Protein AF-A0A969GDN3-F1 (afdb_monomer_lite)

pLDDT: mean 71.4, std 13.69, range [44.88, 92.0]

Secondary structure (DSSP, 8-state):
-PPPP-TTSHHHHHHHHHHHTT---HHHHHHHHHHHHHHHHHHHHHHHHHHHHHHHHHHHHHHHHHHHHHHHHHHHHHHHHHHHT-S-HHHHHHHHT--HHHHHHHHHHHHHHHHHHHHHT--GGGGS--

Radius of gyration: 39.04 Å; chains: 1; bounding box: 68×28×112 Å

Structure (mmCIF, N/CA/C/O backbone):
data_AF-A0A969GDN3-F1
#
_entry.id   AF-A0A969GDN3-F1
#
loop_
_atom_site.group_PDB
_atom_site.id
_atom_site.type_symbol
_atom_site.label_atom_id
_atom_site.label_alt_id
_atom_site.label_comp_id
_atom_site.label_asym_id
_atom_site.label_entity_id
_atom_site.label_seq_id
_atom_site.pdbx_PDB_ins_code
_atom_site.Cartn_x
_atom_site.Cartn_y
_atom_site.Cartn_z
_atom_site.occupancy
_atom_site.B_iso_or_equiv
_atom_site.auth_seq_id
_atom_site.auth_comp_id
_atom_site.auth_asym_id
_atom_site.auth_atom_id
_atom_site.pdbx_PDB_model_num
ATOM 1 N N . MET A 1 1 ? 43.550 2.933 -80.744 1.00 44.88 1 MET A N 1
ATOM 2 C CA . MET A 1 1 ? 43.710 3.902 -79.636 1.00 44.88 1 MET A CA 1
ATOM 3 C C . MET A 1 1 ? 42.404 3.961 -78.869 1.00 44.88 1 MET A C 1
ATOM 5 O O . MET A 1 1 ? 41.386 4.259 -79.476 1.00 44.88 1 MET A O 1
ATOM 9 N N . ILE A 1 2 ? 42.411 3.624 -77.580 1.00 48.69 2 ILE A N 1
ATOM 10 C CA . ILE A 1 2 ? 41.219 3.726 -76.729 1.00 48.69 2 ILE A CA 1
ATOM 11 C C . ILE A 1 2 ? 41.070 5.201 -76.334 1.00 48.69 2 ILE A C 1
ATOM 13 O O . ILE A 1 2 ? 41.971 5.775 -75.724 1.00 48.69 2 ILE A O 1
ATOM 17 N N . SER A 1 3 ? 39.971 5.840 -76.737 1.00 56.50 3 SER A N 1
ATOM 18 C CA . SER A 1 3 ? 39.665 7.228 -76.379 1.00 56.50 3 SER A CA 1
ATOM 19 C C . SER A 1 3 ? 39.423 7.343 -74.873 1.00 56.50 3 SER A C 1
ATOM 21 O O . SER A 1 3 ? 38.592 6.617 -74.326 1.00 56.50 3 SER A O 1
ATOM 23 N N . LYS A 1 4 ? 40.123 8.262 -74.200 1.00 70.50 4 LYS A N 1
ATOM 24 C CA . LYS A 1 4 ? 39.920 8.549 -72.773 1.00 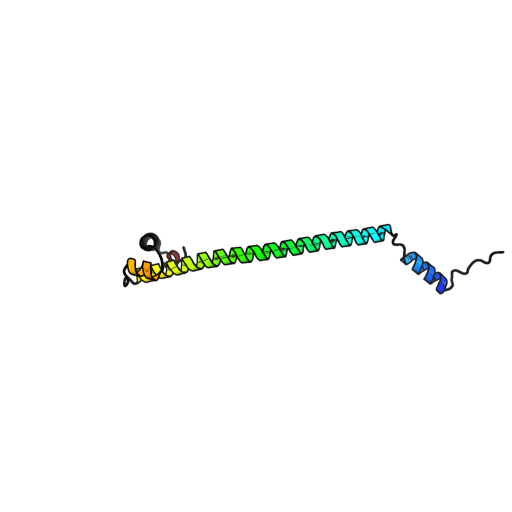70.50 4 LYS A CA 1
ATOM 25 C C . LYS A 1 4 ? 38.472 9.000 -72.541 1.00 70.50 4 LYS A C 1
ATOM 27 O O . LYS A 1 4 ? 38.003 9.938 -73.183 1.00 70.50 4 LYS A O 1
ATOM 32 N N . ILE A 1 5 ? 37.769 8.320 -71.637 1.00 68.81 5 ILE A N 1
ATOM 33 C CA . ILE A 1 5 ? 36.398 8.664 -71.243 1.00 68.81 5 ILE A CA 1
ATOM 34 C C . ILE A 1 5 ? 36.414 10.055 -70.595 1.00 68.81 5 ILE A C 1
ATOM 36 O O . ILE A 1 5 ? 37.203 10.317 -69.690 1.00 68.81 5 ILE A O 1
ATOM 40 N N . ASN A 1 6 ? 35.549 10.957 -71.065 1.00 70.12 6 ASN A N 1
ATOM 41 C CA . ASN A 1 6 ? 35.439 12.311 -70.525 1.00 70.12 6 ASN A CA 1
ATOM 42 C C . ASN A 1 6 ? 34.646 12.295 -69.209 1.00 70.12 6 ASN A C 1
ATOM 44 O O . ASN A 1 6 ? 33.416 12.282 -69.213 1.00 70.12 6 ASN A O 1
ATOM 48 N N . THR A 1 7 ? 35.367 12.324 -68.092 1.00 62.72 7 THR A N 1
ATOM 49 C CA . THR A 1 7 ? 34.835 12.293 -66.722 1.00 62.72 7 THR A CA 1
ATOM 50 C C . THR A 1 7 ? 34.167 13.594 -66.272 1.00 62.72 7 THR A C 1
ATOM 52 O O . THR A 1 7 ? 33.509 13.604 -65.237 1.00 62.72 7 THR A O 1
ATOM 55 N N . GLN A 1 8 ? 34.276 14.681 -67.043 1.00 66.50 8 GLN A N 1
ATOM 56 C CA . GLN A 1 8 ? 33.706 15.986 -66.687 1.00 66.50 8 GLN A CA 1
ATOM 57 C C . GLN A 1 8 ? 32.222 16.125 -67.050 1.00 66.50 8 GLN A C 1
ATOM 59 O O . GLN A 1 8 ? 31.577 17.110 -66.692 1.00 66.50 8 GLN A O 1
ATOM 64 N N . LYS A 1 9 ? 31.637 15.154 -67.766 1.00 78.38 9 LYS A N 1
ATOM 65 C CA . LYS A 1 9 ? 30.195 15.172 -68.034 1.00 78.38 9 LYS A CA 1
ATOM 66 C C . LYS A 1 9 ? 29.442 15.052 -66.712 1.00 78.38 9 LYS A C 1
ATOM 68 O O . LYS A 1 9 ? 29.653 14.103 -65.964 1.00 78.38 9 LYS A O 1
ATOM 73 N N . LYS A 1 10 ? 28.496 15.964 -66.480 1.00 76.12 10 LYS A N 1
ATOM 74 C CA . LYS A 1 10 ? 27.669 16.040 -65.262 1.00 76.12 10 LYS A CA 1
ATOM 75 C C . LYS A 1 10 ? 27.066 14.692 -64.846 1.00 76.12 10 LYS A C 1
ATOM 77 O O . LYS A 1 10 ? 27.016 14.386 -63.664 1.00 76.12 10 LYS A O 1
ATOM 82 N N . ALA A 1 11 ? 26.655 13.872 -65.814 1.00 71.88 11 ALA A N 1
ATOM 83 C CA . ALA A 1 11 ? 26.129 12.532 -65.558 1.00 71.88 11 ALA A CA 1
ATOM 84 C C . ALA A 1 11 ? 27.185 11.557 -64.998 1.00 71.88 11 ALA A C 1
ATOM 86 O O . ALA A 1 11 ? 26.873 10.769 -64.116 1.00 71.88 11 ALA A O 1
ATOM 87 N N . ILE A 1 12 ? 28.432 11.634 -65.473 1.00 73.00 12 ILE A N 1
ATOM 88 C CA . ILE A 1 12 ? 29.539 10.765 -65.046 1.00 73.00 12 ILE A CA 1
ATOM 89 C C . ILE A 1 12 ? 30.073 11.215 -63.681 1.00 73.00 12 ILE A C 1
ATOM 91 O O . ILE A 1 12 ? 30.326 10.377 -62.823 1.00 73.00 12 ILE A O 1
ATOM 95 N N . ALA A 1 13 ? 30.163 12.527 -63.446 1.00 71.19 13 ALA A N 1
ATOM 96 C CA . ALA A 1 13 ? 30.504 13.079 -62.136 1.00 71.19 13 ALA A CA 1
ATOM 97 C C . ALA A 1 13 ? 29.461 12.698 -61.074 1.00 71.19 13 ALA A C 1
ATOM 99 O O . ALA A 1 13 ? 29.822 12.203 -60.014 1.00 71.19 13 ALA A O 1
ATOM 100 N N . LYS A 1 14 ? 28.168 12.828 -61.400 1.00 74.25 14 LYS A N 1
ATOM 101 C CA . LYS A 1 14 ? 27.076 12.450 -60.497 1.00 74.25 14 LYS A CA 1
ATOM 102 C C . LYS A 1 14 ? 27.031 10.942 -60.232 1.00 74.25 14 LYS A C 1
ATOM 104 O O . LYS A 1 14 ? 26.730 10.537 -59.121 1.00 74.25 14 LYS A O 1
ATOM 109 N N . ALA A 1 15 ? 27.347 10.108 -61.227 1.00 67.38 15 ALA A N 1
ATOM 110 C CA . ALA A 1 15 ? 27.455 8.660 -61.043 1.00 67.38 15 ALA A CA 1
ATOM 111 C C . ALA A 1 15 ? 28.644 8.270 -60.149 1.00 67.38 15 ALA A C 1
ATOM 113 O O . ALA A 1 15 ? 28.519 7.352 -59.347 1.00 67.38 15 ALA A O 1
ATOM 114 N N . LYS A 1 16 ? 29.773 8.983 -60.260 1.00 67.44 16 LYS A N 1
ATOM 115 C CA . LYS A 1 16 ? 30.933 8.807 -59.380 1.00 67.44 16 LYS A CA 1
ATOM 116 C C . LYS A 1 16 ? 30.616 9.234 -57.942 1.00 67.44 16 LYS A C 1
ATOM 118 O O . LYS A 1 16 ? 30.888 8.481 -57.022 1.00 67.44 16 LYS A O 1
ATOM 123 N N . GLU A 1 17 ? 29.966 10.380 -57.770 1.00 63.94 17 GLU A N 1
ATOM 124 C CA . GLU A 1 17 ? 29.520 10.891 -56.467 1.00 63.94 17 GLU A CA 1
ATOM 125 C C . GLU A 1 17 ? 28.494 9.953 -55.804 1.00 63.94 17 GLU A C 1
ATOM 127 O O . GLU A 1 17 ? 28.604 9.657 -54.622 1.00 63.94 17 GLU A O 1
ATOM 132 N N . LEU A 1 18 ? 27.535 9.409 -56.568 1.00 60.53 18 LEU A N 1
ATOM 133 C CA . LEU A 1 18 ? 26.591 8.397 -56.069 1.00 60.53 18 LEU A CA 1
ATOM 134 C C . LEU A 1 18 ? 27.262 7.065 -55.704 1.00 60.53 18 LEU A C 1
ATOM 136 O O . LEU A 1 18 ? 26.736 6.345 -54.858 1.00 60.53 18 LEU A O 1
ATOM 140 N N . ALA A 1 19 ? 28.370 6.716 -56.361 1.00 61.81 19 ALA A N 1
ATOM 141 C CA . ALA A 1 19 ? 29.149 5.531 -56.021 1.00 61.81 19 ALA A CA 1
ATOM 142 C C . ALA A 1 19 ? 29.937 5.744 -54.718 1.00 61.81 19 ALA A C 1
ATOM 144 O O . ALA A 1 19 ? 29.902 4.870 -53.864 1.00 61.81 19 ALA A O 1
ATOM 145 N N . GLU A 1 20 ? 30.545 6.922 -54.535 1.00 62.38 20 GLU A N 1
ATOM 146 C CA . GLU A 1 20 ? 31.247 7.324 -53.300 1.00 62.38 20 GLU A CA 1
ATOM 147 C C . GLU A 1 20 ? 30.279 7.501 -52.105 1.00 62.38 20 GLU A C 1
ATOM 149 O O . GLU A 1 20 ? 30.638 7.253 -50.958 1.00 62.38 20 GLU A O 1
ATOM 154 N N . LEU A 1 21 ? 29.013 7.873 -52.344 1.00 55.88 21 LEU A N 1
ATOM 155 C CA . LEU A 1 21 ? 27.993 7.979 -51.285 1.00 55.88 21 LEU A CA 1
ATOM 156 C C . LEU A 1 21 ? 27.486 6.620 -50.761 1.00 55.88 21 LEU A C 1
ATOM 158 O O . LEU A 1 21 ? 26.798 6.581 -49.741 1.00 55.88 21 LEU A O 1
ATOM 162 N N . ASN A 1 22 ? 27.783 5.523 -51.465 1.00 57.44 22 ASN A N 1
ATOM 163 C CA . ASN A 1 22 ? 27.361 4.158 -51.133 1.00 57.44 22 ASN A CA 1
ATOM 164 C C . ASN A 1 22 ? 28.471 3.339 -50.449 1.00 57.44 22 ASN A C 1
ATOM 166 O O . ASN A 1 22 ? 28.374 2.116 -50.374 1.00 57.44 22 ASN A O 1
ATOM 170 N N . ASP A 1 23 ? 29.502 3.992 -49.909 1.00 61.50 23 ASP A N 1
ATOM 171 C CA . ASP A 1 23 ? 30.607 3.343 -49.193 1.00 61.50 23 ASP A CA 1
ATOM 172 C C . ASP A 1 23 ? 30.253 2.983 -47.734 1.00 61.50 23 ASP A C 1
ATOM 174 O O . ASP A 1 23 ? 31.052 3.154 -46.816 1.00 61.50 23 ASP A O 1
ATOM 178 N N . LEU A 1 24 ? 29.048 2.458 -47.494 1.00 60.50 24 LEU A N 1
ATOM 179 C CA . LEU A 1 24 ? 28.821 1.608 -46.326 1.00 60.50 24 LEU A CA 1
ATOM 180 C C . LEU A 1 24 ? 29.047 0.177 -46.783 1.00 60.50 24 LEU A C 1
ATOM 182 O O . LEU A 1 24 ? 28.241 -0.385 -47.532 1.00 60.50 24 LEU A O 1
ATOM 186 N N . THR A 1 25 ? 30.151 -0.421 -46.342 1.00 64.75 25 THR A N 1
ATOM 187 C CA . THR A 1 25 ? 30.389 -1.837 -46.613 1.00 64.75 25 THR A CA 1
ATOM 188 C C . THR A 1 25 ? 29.234 -2.668 -46.036 1.00 64.75 25 THR A C 1
ATOM 190 O O . THR A 1 25 ? 28.624 -2.278 -45.032 1.00 64.75 25 THR A O 1
ATOM 193 N N . PRO A 1 26 ? 28.900 -3.828 -46.632 1.00 65.69 26 PRO A N 1
ATOM 194 C CA . PRO A 1 26 ? 27.854 -4.705 -46.104 1.00 65.69 26 PRO A CA 1
ATOM 195 C C . PRO A 1 26 ? 28.031 -5.029 -44.612 1.00 65.69 26 PRO A C 1
ATOM 197 O O . PRO A 1 26 ? 27.043 -5.158 -43.891 1.00 65.69 26 PRO A O 1
ATOM 200 N N . GLU A 1 27 ? 29.280 -5.083 -44.142 1.00 71.94 27 GLU A N 1
ATOM 201 C CA . GLU A 1 27 ? 29.638 -5.238 -42.729 1.00 71.94 27 GLU A CA 1
ATOM 202 C C . GLU A 1 27 ? 29.272 -4.027 -41.870 1.00 71.94 27 GLU A C 1
ATOM 204 O O . GLU A 1 27 ? 28.640 -4.208 -40.834 1.00 71.94 27 GLU A O 1
ATOM 209 N N . GLN A 1 28 ? 29.568 -2.797 -42.298 1.00 73.25 28 GLN A N 1
ATOM 210 C CA . GLN A 1 28 ? 29.189 -1.592 -41.545 1.00 73.25 28 GLN A CA 1
ATOM 211 C C . GLN A 1 28 ? 27.669 -1.427 -41.452 1.00 73.25 28 GLN A C 1
ATOM 213 O O . GLN A 1 28 ? 27.137 -1.001 -40.425 1.00 73.25 28 GLN A O 1
ATOM 218 N N . LEU A 1 29 ? 26.944 -1.807 -42.508 1.00 75.06 29 LEU A N 1
ATOM 219 C CA . LEU A 1 29 ? 25.484 -1.797 -42.498 1.00 75.06 29 LEU A CA 1
ATOM 220 C C . LEU A 1 29 ? 24.907 -2.883 -41.576 1.00 75.06 29 LEU A C 1
ATOM 222 O O . LEU A 1 29 ? 23.902 -2.646 -40.900 1.00 75.06 29 LEU A O 1
ATOM 226 N N . ALA A 1 30 ? 25.519 -4.068 -41.549 1.00 74.25 30 ALA A N 1
ATOM 227 C CA . ALA A 1 30 ? 25.131 -5.143 -40.642 1.00 74.25 30 ALA A CA 1
ATOM 228 C C . ALA A 1 30 ? 25.408 -4.765 -39.181 1.00 74.25 30 ALA A C 1
ATOM 230 O O . ALA A 1 30 ? 24.533 -4.944 -38.337 1.00 74.25 30 ALA A O 1
ATOM 231 N N . GLU A 1 31 ? 26.560 -4.154 -38.901 1.00 78.81 31 GLU A N 1
ATOM 232 C CA . GLU A 1 31 ? 26.933 -3.692 -37.565 1.00 78.81 31 GLU A CA 1
ATOM 233 C C . GLU A 1 31 ? 25.995 -2.583 -37.069 1.00 78.81 31 GLU A C 1
ATOM 235 O O . GLU A 1 31 ? 25.512 -2.645 -35.938 1.00 78.81 31 GLU A O 1
A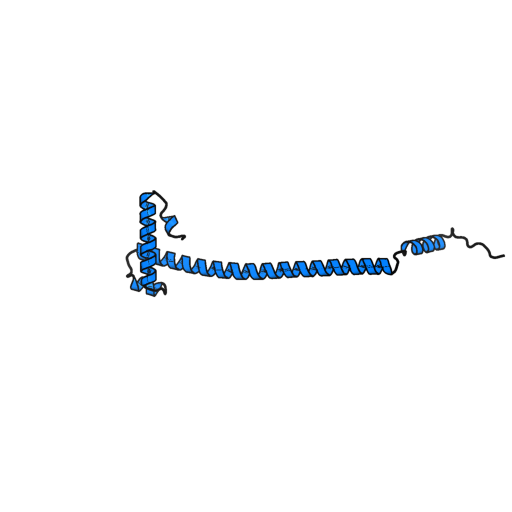TOM 240 N N . ALA A 1 32 ? 25.647 -1.613 -37.921 1.00 80.38 32 ALA A N 1
ATOM 241 C CA . ALA A 1 32 ? 24.674 -0.576 -37.582 1.00 80.38 32 ALA A CA 1
ATOM 242 C C . ALA A 1 32 ? 23.292 -1.172 -37.266 1.00 80.38 32 ALA A C 1
ATOM 244 O O . ALA A 1 32 ? 22.676 -0.821 -36.259 1.00 80.38 32 ALA A O 1
ATOM 245 N N . LYS A 1 33 ? 22.813 -2.124 -38.078 1.00 79.31 33 LYS A N 1
ATOM 246 C CA . LYS A 1 33 ? 21.545 -2.827 -37.818 1.00 79.31 33 LYS A CA 1
ATOM 247 C C . LYS A 1 33 ? 21.597 -3.650 -36.536 1.00 79.31 33 LYS A C 1
ATOM 249 O O . LYS A 1 33 ? 20.627 -3.663 -35.785 1.00 79.31 33 LYS A O 1
ATOM 254 N N . GLU A 1 34 ? 22.713 -4.314 -36.259 1.00 78.31 34 GLU A N 1
ATOM 255 C CA . GLU A 1 34 ? 22.883 -5.090 -35.035 1.00 78.31 34 GLU A CA 1
ATOM 256 C C . GLU A 1 34 ? 22.917 -4.184 -33.796 1.00 78.31 34 GLU A C 1
ATOM 258 O O . GLU A 1 34 ? 22.274 -4.482 -32.786 1.00 78.31 34 GLU A O 1
ATOM 263 N N . GLN A 1 35 ? 23.596 -3.039 -33.875 1.00 79.75 35 GLN A N 1
ATOM 264 C CA . GLN A 1 35 ? 23.577 -2.027 -32.822 1.00 79.75 35 GLN A CA 1
ATOM 265 C C . GLN A 1 35 ? 22.167 -1.477 -32.587 1.00 79.75 35 GLN A C 1
ATOM 267 O O . GLN A 1 35 ? 21.754 -1.352 -31.433 1.00 79.75 35 GLN A O 1
ATOM 272 N N . GLU A 1 36 ? 21.403 -1.204 -33.644 1.00 82.56 36 GLU A N 1
ATOM 273 C CA . GLU A 1 36 ? 20.009 -0.767 -33.525 1.00 82.56 36 GLU A CA 1
ATOM 274 C C . GLU A 1 36 ? 19.123 -1.844 -32.886 1.00 82.56 36 GLU A C 1
ATOM 276 O O . GLU A 1 36 ? 18.374 -1.550 -31.955 1.00 82.56 36 GLU A O 1
ATOM 281 N N . MET A 1 37 ? 19.277 -3.114 -33.271 1.00 80.88 37 MET A N 1
ATOM 282 C CA . MET A 1 37 ? 18.558 -4.231 -32.643 1.00 80.88 37 MET A CA 1
ATOM 283 C C . MET A 1 37 ? 18.907 -4.374 -31.155 1.00 80.88 37 MET A C 1
ATOM 285 O O . MET A 1 37 ? 18.024 -4.599 -30.327 1.00 80.88 37 MET A O 1
ATOM 289 N N . ARG A 1 38 ? 20.178 -4.183 -30.777 1.00 80.31 38 ARG A N 1
ATOM 290 C CA . ARG A 1 38 ? 20.614 -4.190 -29.369 1.00 80.31 38 ARG A CA 1
ATOM 291 C C . ARG A 1 38 ? 20.021 -3.022 -28.579 1.00 80.31 38 ARG A C 1
ATOM 293 O O . ARG A 1 38 ? 19.626 -3.215 -27.427 1.00 80.31 38 ARG A O 1
ATOM 300 N N . LYS A 1 39 ? 19.938 -1.825 -29.169 1.00 83.88 39 LYS A N 1
ATOM 301 C CA . LYS A 1 39 ? 19.280 -0.660 -28.551 1.00 83.88 39 LYS A CA 1
ATOM 302 C C . LYS A 1 39 ? 17.778 -0.898 -28.388 1.00 83.88 39 LYS A C 1
ATOM 304 O O . LYS A 1 39 ? 17.252 -0.665 -27.302 1.00 83.88 39 LYS A O 1
ATOM 309 N N . ALA A 1 40 ? 17.117 -1.434 -29.412 1.00 80.75 40 ALA A N 1
ATOM 310 C CA . ALA A 1 40 ? 15.699 -1.781 -29.369 1.00 80.75 40 ALA A CA 1
ATOM 311 C C . ALA A 1 40 ? 15.405 -2.836 -28.291 1.00 80.75 40 ALA A C 1
ATOM 313 O O . ALA A 1 40 ? 14.498 -2.656 -27.481 1.00 80.75 40 ALA A O 1
ATOM 314 N N . ALA A 1 41 ? 16.220 -3.890 -28.199 1.00 79.06 41 ALA A N 1
ATOM 315 C CA . ALA A 1 41 ? 16.080 -4.919 -27.169 1.00 79.06 41 ALA A CA 1
ATOM 316 C C . ALA A 1 41 ? 16.242 -4.355 -25.745 1.00 79.06 41 ALA A C 1
ATOM 318 O O . ALA A 1 41 ? 15.494 -4.728 -24.839 1.00 79.06 41 ALA A O 1
ATOM 319 N N . ARG A 1 42 ? 17.183 -3.419 -25.537 1.00 74.62 42 ARG A N 1
ATOM 320 C CA . ARG A 1 42 ? 17.338 -2.715 -24.250 1.00 74.62 42 ARG A CA 1
ATOM 321 C C . ARG A 1 42 ? 16.124 -1.846 -23.927 1.00 74.62 42 ARG A C 1
ATOM 323 O O . ARG A 1 42 ? 15.642 -1.902 -22.801 1.00 74.62 42 ARG A O 1
ATOM 330 N N . ALA A 1 43 ? 15.606 -1.109 -24.909 1.00 74.19 43 ALA A N 1
ATOM 331 C CA . ALA A 1 43 ? 14.428 -0.263 -24.735 1.00 74.19 43 ALA A CA 1
ATOM 332 C C . ALA A 1 43 ? 13.179 -1.080 -24.364 1.00 74.19 43 ALA A C 1
ATOM 334 O O . ALA A 1 43 ? 12.453 -0.700 -23.448 1.00 74.19 43 ALA A O 1
ATOM 335 N N . ILE A 1 44 ? 12.964 -2.231 -25.013 1.00 73.31 44 ILE A N 1
ATOM 336 C CA . ILE A 1 44 ? 11.858 -3.146 -24.690 1.00 73.31 44 ILE A CA 1
ATOM 337 C C . ILE A 1 44 ? 12.000 -3.679 -23.260 1.00 73.31 44 ILE A C 1
ATOM 339 O O . ILE A 1 44 ? 11.041 -3.649 -22.490 1.00 73.31 44 ILE A O 1
ATOM 343 N N . ARG A 1 45 ? 13.203 -4.122 -22.868 1.00 68.25 45 ARG A N 1
ATOM 344 C CA . ARG A 1 45 ? 13.453 -4.624 -21.508 1.00 68.25 45 ARG A CA 1
ATOM 345 C C . ARG A 1 45 ? 13.186 -3.554 -20.450 1.00 68.25 45 ARG A C 1
ATOM 347 O O . ARG A 1 45 ? 12.555 -3.840 -19.440 1.00 68.25 45 ARG A O 1
ATOM 354 N N . GLU A 1 46 ? 13.629 -2.324 -20.692 1.00 64.62 46 GLU A N 1
ATOM 355 C CA . GLU A 1 46 ? 13.417 -1.207 -19.772 1.00 64.62 46 GLU A CA 1
ATOM 356 C C . GLU A 1 46 ? 11.940 -0.796 -19.675 1.00 64.62 46 GLU A C 1
ATOM 358 O O . GLU A 1 46 ? 11.460 -0.478 -18.586 1.00 64.62 46 GLU A O 1
ATOM 363 N N . GLN A 1 47 ? 11.198 -0.835 -20.786 1.00 63.59 47 GLN A N 1
ATOM 364 C CA . GLN A 1 47 ? 9.752 -0.603 -20.773 1.00 63.59 47 GLN A CA 1
ATOM 365 C C . GLN A 1 47 ? 9.014 -1.672 -19.966 1.00 63.59 47 GLN A C 1
ATOM 367 O O . GLN A 1 47 ? 8.188 -1.317 -19.124 1.00 63.59 47 GLN A O 1
ATOM 372 N N . ASN A 1 48 ? 9.348 -2.949 -20.165 1.00 58.19 48 ASN A N 1
ATOM 373 C CA . ASN A 1 48 ? 8.723 -4.051 -19.437 1.00 58.19 48 ASN A CA 1
ATOM 374 C C . ASN A 1 48 ? 9.001 -3.955 -17.931 1.00 58.19 48 ASN A C 1
ATOM 376 O O . ASN A 1 48 ? 8.059 -3.961 -17.145 1.00 58.19 48 ASN A O 1
ATOM 380 N N . SER A 1 49 ? 10.254 -3.727 -17.520 1.00 58.53 49 SER A N 1
ATOM 381 C CA . SER A 1 49 ? 10.592 -3.577 -16.096 1.00 58.53 49 SER A CA 1
ATOM 382 C C . SER A 1 49 ? 9.908 -2.373 -15.432 1.00 58.53 49 SER A C 1
ATOM 384 O O . SER A 1 49 ? 9.514 -2.444 -14.270 1.00 58.53 49 SER A O 1
ATOM 386 N N . LYS A 1 50 ? 9.713 -1.259 -16.153 1.00 60.19 50 LYS A N 1
ATOM 387 C CA . LYS A 1 50 ? 8.962 -0.096 -15.638 1.00 60.19 50 LYS A CA 1
ATOM 388 C C . LYS A 1 50 ? 7.455 -0.348 -15.555 1.00 60.19 50 LYS A C 1
ATOM 390 O O . LYS A 1 50 ? 6.788 0.272 -14.725 1.00 60.19 50 LYS A O 1
ATOM 395 N N . ALA A 1 51 ? 6.912 -1.183 -16.437 1.00 57.94 51 ALA A N 1
ATOM 396 C CA . ALA A 1 51 ? 5.502 -1.549 -16.433 1.00 57.94 51 ALA A CA 1
ATOM 397 C C . ALA A 1 51 ? 5.183 -2.505 -15.275 1.00 57.94 51 ALA A C 1
ATOM 399 O O . ALA A 1 51 ? 4.233 -2.248 -14.536 1.00 57.94 51 ALA A O 1
ATOM 400 N N . GLU A 1 52 ? 6.015 -3.530 -15.069 1.00 53.28 52 GLU A N 1
ATOM 401 C CA . GLU A 1 52 ? 5.884 -4.498 -13.971 1.00 53.28 52 GLU A CA 1
ATOM 402 C C . GLU A 1 52 ? 6.006 -3.812 -12.603 1.00 53.28 52 GLU A C 1
ATOM 404 O O . GLU A 1 52 ? 5.071 -3.877 -11.805 1.00 53.28 52 GLU A O 1
ATOM 409 N N . GLY A 1 53 ? 7.056 -3.012 -12.374 1.00 55.25 53 GLY A N 1
ATOM 410 C CA . GLY A 1 53 ? 7.238 -2.315 -11.092 1.00 55.25 53 GLY A CA 1
ATOM 411 C C . GLY A 1 53 ? 6.133 -1.299 -10.753 1.00 55.25 53 GLY A C 1
ATOM 412 O O . GLY A 1 53 ? 5.847 -1.053 -9.582 1.00 55.25 53 GLY A O 1
ATOM 413 N N . ARG A 1 54 ? 5.458 -0.715 -11.757 1.00 56.22 54 ARG A N 1
ATOM 414 C CA . ARG A 1 54 ? 4.275 0.141 -11.528 1.00 56.22 54 ARG A CA 1
ATOM 415 C C . ARG A 1 54 ? 3.008 -0.651 -11.236 1.00 56.22 54 ARG A C 1
ATOM 417 O O . ARG A 1 54 ? 2.128 -0.118 -10.562 1.00 56.22 54 ARG A O 1
ATOM 424 N N . ALA A 1 55 ? 2.869 -1.845 -11.802 1.00 52.94 55 ALA A N 1
ATOM 425 C CA . ALA A 1 55 ? 1.715 -2.694 -11.557 1.00 52.94 55 ALA A CA 1
ATOM 426 C C . ALA A 1 55 ? 1.773 -3.269 -10.136 1.00 52.94 55 ALA A C 1
ATOM 428 O O . ALA A 1 55 ? 0.800 -3.130 -9.400 1.00 52.94 55 ALA A O 1
ATOM 429 N N . GLU A 1 56 ? 2.928 -3.799 -9.727 1.00 50.84 56 GLU A N 1
ATOM 430 C CA . GLU A 1 56 ? 3.138 -4.371 -8.391 1.00 50.84 56 GLU A CA 1
ATOM 431 C C . GLU A 1 56 ? 2.986 -3.311 -7.293 1.00 50.84 56 GLU A C 1
ATOM 433 O O . GLU A 1 56 ? 2.105 -3.434 -6.441 1.00 50.84 56 GLU A O 1
ATOM 438 N N . GLY A 1 57 ? 3.701 -2.182 -7.390 1.00 54.06 57 GLY A N 1
ATOM 439 C CA . GLY A 1 57 ? 3.625 -1.127 -6.370 1.00 54.06 57 GLY A CA 1
ATOM 440 C C . GLY A 1 57 ? 2.243 -0.469 -6.227 1.00 54.06 57 GLY A C 1
ATOM 441 O O . GLY A 1 57 ? 1.927 0.108 -5.189 1.00 54.06 57 GLY A O 1
ATOM 442 N N . LYS A 1 58 ? 1.382 -0.553 -7.251 1.00 53.31 58 LYS A N 1
ATOM 443 C CA . LYS A 1 58 ? 0.013 -0.009 -7.208 1.00 53.31 58 LYS A CA 1
ATOM 444 C C . LYS A 1 58 ? -1.005 -1.003 -6.652 1.00 53.31 58 LYS A C 1
ATOM 446 O O . LYS A 1 58 ? -2.077 -0.572 -6.232 1.00 53.31 58 LYS A O 1
ATOM 451 N N . VAL A 1 59 ? -0.709 -2.300 -6.689 1.00 54.03 59 VAL A N 1
ATOM 452 C CA . VAL A 1 59 ? -1.545 -3.343 -6.081 1.00 54.03 59 VAL A CA 1
ATOM 453 C C . VAL A 1 59 ? -1.216 -3.460 -4.595 1.00 54.03 59 VAL A C 1
ATOM 455 O O . VAL A 1 59 ? -2.134 -3.391 -3.783 1.00 54.03 59 VAL A O 1
ATOM 458 N N . GLU A 1 60 ? 0.069 -3.519 -4.245 1.00 50.56 60 GLU A N 1
ATOM 459 C CA . GLU A 1 60 ? 0.537 -3.645 -2.858 1.00 50.56 60 GLU A CA 1
ATOM 460 C C . GLU A 1 60 ? 0.163 -2.406 -2.027 1.00 50.56 60 GLU A C 1
ATOM 462 O O . GLU A 1 60 ? -0.592 -2.513 -1.064 1.00 50.56 60 GLU A O 1
ATOM 467 N N . GLY A 1 61 ? 0.498 -1.199 -2.502 1.00 55.25 61 GLY A N 1
ATOM 468 C CA . GLY A 1 61 ? 0.154 0.040 -1.792 1.00 55.25 61 GLY A CA 1
ATOM 469 C C . GLY A 1 61 ? -1.351 0.342 -1.702 1.00 55.25 61 GLY A C 1
ATOM 470 O O . GLY A 1 61 ? -1.778 1.114 -0.846 1.00 55.25 61 GLY A O 1
ATOM 471 N N . LYS A 1 62 ? -2.188 -0.253 -2.567 1.00 54.50 62 LYS A N 1
ATOM 472 C CA . LYS A 1 62 ? -3.653 -0.149 -2.442 1.00 54.50 62 LYS A CA 1
ATOM 473 C C . LYS A 1 62 ? -4.222 -1.148 -1.446 1.00 54.50 62 LYS A C 1
ATOM 475 O O . LYS A 1 62 ? -5.182 -0.801 -0.768 1.00 54.50 62 LYS A O 1
ATOM 480 N N . ALA A 1 63 ? -3.691 -2.366 -1.403 1.00 55.81 63 ALA A N 1
ATOM 481 C CA . ALA A 1 63 ? -4.152 -3.389 -0.474 1.00 55.81 63 ALA A CA 1
ATOM 482 C C . ALA A 1 63 ? -3.817 -2.991 0.970 1.00 55.81 63 ALA A C 1
ATOM 484 O O . ALA A 1 63 ? -4.727 -2.913 1.792 1.00 55.81 63 ALA A O 1
ATOM 485 N N . GLU A 1 64 ? -2.563 -2.609 1.232 1.00 55.41 64 GLU A N 1
ATOM 486 C CA . GLU A 1 64 ? -2.110 -2.179 2.562 1.00 55.41 64 GLU A CA 1
ATOM 487 C C . GLU A 1 64 ? -2.843 -0.913 3.030 1.00 55.41 64 GLU A C 1
ATOM 489 O O . GLU A 1 64 ? -3.398 -0.881 4.127 1.00 55.41 64 GLU A O 1
ATOM 494 N N . GLY A 1 65 ? -2.963 0.101 2.164 1.00 59.47 65 GLY A N 1
ATOM 495 C CA . GLY A 1 65 ? -3.657 1.345 2.514 1.00 59.47 65 GLY A CA 1
ATOM 496 C C . GLY A 1 65 ? -5.167 1.186 2.747 1.00 59.47 65 GLY A C 1
ATOM 497 O O . GLY A 1 65 ? -5.754 1.939 3.525 1.00 59.47 65 GLY A O 1
ATOM 498 N N . LEU A 1 66 ? -5.819 0.215 2.096 1.00 59.69 66 LEU A N 1
ATOM 499 C CA . LEU A 1 66 ? -7.239 -0.076 2.323 1.00 59.69 66 LEU A CA 1
ATOM 500 C C . LEU A 1 66 ? -7.470 -0.860 3.614 1.00 59.69 66 LEU A C 1
ATOM 502 O O . LEU A 1 66 ? -8.484 -0.637 4.274 1.00 59.69 66 LEU A O 1
ATOM 506 N N . GLU A 1 67 ? -6.583 -1.788 3.959 1.00 61.31 67 GLU A N 1
ATOM 507 C CA . GLU A 1 67 ? -6.711 -2.595 5.172 1.00 61.31 67 GLU A CA 1
ATOM 508 C C . GLU A 1 67 ? -6.386 -1.773 6.424 1.00 61.31 67 GLU A C 1
ATOM 510 O O . GLU A 1 67 ? -7.195 -1.735 7.354 1.00 61.31 67 GLU A O 1
ATOM 515 N N . GLU A 1 68 ? -5.293 -1.001 6.397 1.00 62.12 68 GLU A N 1
ATOM 516 C CA . GLU A 1 68 ? -4.925 -0.086 7.484 1.00 62.12 68 GLU A CA 1
ATOM 517 C C . GLU A 1 68 ? -5.990 1.007 7.681 1.00 62.12 68 GLU A C 1
ATOM 519 O O . GLU A 1 68 ? -6.387 1.308 8.807 1.00 62.12 68 GLU A O 1
ATOM 524 N N . GLY A 1 69 ? -6.531 1.552 6.584 1.00 68.62 69 GLY A N 1
ATOM 525 C CA . GLY A 1 69 ? -7.613 2.536 6.634 1.00 68.62 69 GLY A CA 1
ATOM 526 C C . GLY A 1 69 ? -8.896 1.982 7.257 1.00 68.62 69 GLY A C 1
ATOM 527 O O . GLY A 1 69 ? -9.488 2.624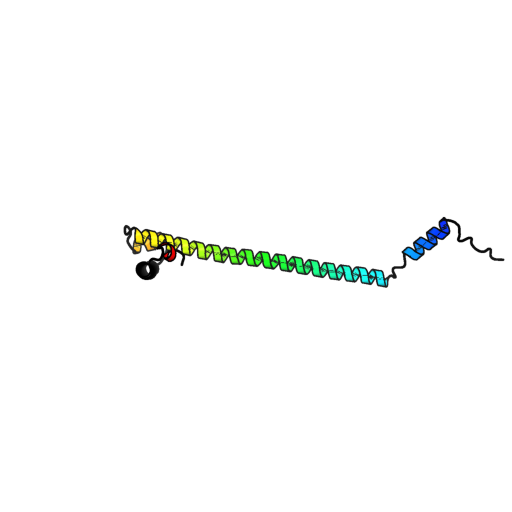 8.124 1.00 68.62 69 GLY A O 1
ATOM 528 N N . LYS A 1 70 ? -9.304 0.766 6.872 1.00 73.12 70 LYS A N 1
ATOM 529 C CA . LYS A 1 70 ? -10.501 0.114 7.426 1.00 73.12 70 LYS A CA 1
ATOM 530 C C . LYS A 1 70 ? -10.356 -0.188 8.911 1.00 73.12 70 LYS A C 1
ATOM 532 O O . LYS A 1 70 ? -11.315 0.012 9.654 1.00 73.12 70 LYS A O 1
ATOM 537 N N . GLN A 1 71 ? -9.188 -0.658 9.347 1.00 76.38 71 GLN A N 1
ATOM 538 C CA . GLN A 1 71 ? -8.962 -0.946 10.760 1.00 76.38 71 GLN A CA 1
ATOM 539 C C . GLN A 1 71 ? -8.966 0.344 11.588 1.00 76.38 71 GLN A C 1
ATOM 541 O O . GLN A 1 71 ? -9.700 0.440 12.568 1.00 76.38 71 GLN A O 1
ATOM 546 N N . LYS A 1 72 ? -8.273 1.391 11.121 1.00 78.25 72 LYS A N 1
ATOM 547 C CA . LYS A 1 72 ? -8.280 2.708 11.777 1.00 78.25 72 LYS A CA 1
ATOM 548 C C . LYS A 1 72 ? -9.681 3.310 11.876 1.00 78.25 72 LYS A C 1
ATOM 550 O O . LYS A 1 72 ? -10.027 3.907 12.892 1.00 78.25 72 LYS A O 1
ATOM 555 N N . GLU A 1 73 ? -10.521 3.159 10.855 1.00 80.44 73 GLU A N 1
ATOM 556 C CA . GLU A 1 73 ? -11.913 3.624 10.914 1.00 80.44 73 GLU A CA 1
ATOM 557 C C . GLU A 1 73 ? -12.750 2.865 11.954 1.00 80.44 73 GLU A C 1
ATOM 559 O O . GLU A 1 73 ? -13.532 3.492 12.681 1.00 80.44 73 GLU A O 1
ATOM 564 N N . LYS A 1 74 ? -12.565 1.543 12.065 1.00 83.56 74 LYS A N 1
ATOM 565 C CA . LYS A 1 74 ? -13.219 0.725 13.097 1.00 83.56 74 LYS A CA 1
ATOM 566 C C . LYS A 1 74 ? -12.806 1.172 14.498 1.00 83.56 74 LYS A C 1
ATOM 568 O O . LYS A 1 74 ? -13.675 1.438 15.329 1.00 83.56 74 LYS A O 1
ATOM 573 N N . ASP A 1 75 ? -11.513 1.367 14.728 1.00 85.25 75 ASP A N 1
ATOM 574 C CA . ASP A 1 75 ? -10.977 1.765 16.033 1.00 85.25 75 ASP A CA 1
ATOM 575 C C . ASP A 1 75 ? -11.482 3.155 16.434 1.00 85.25 75 ASP A C 1
ATOM 577 O O . ASP A 1 75 ? -11.953 3.369 17.556 1.00 85.25 75 ASP A O 1
ATOM 581 N N . LYS A 1 76 ? -11.504 4.094 15.478 1.00 84.31 76 LYS A N 1
ATOM 582 C CA . LYS A 1 76 ? -12.083 5.434 15.659 1.00 84.31 76 LYS A CA 1
ATOM 583 C C . LYS A 1 76 ? -13.554 5.376 16.054 1.00 84.31 76 LYS A C 1
ATOM 585 O O . LYS A 1 76 ? -13.981 6.144 16.925 1.00 84.31 76 LYS A O 1
ATOM 590 N N . ARG A 1 77 ? -14.339 4.491 15.434 1.00 86.62 77 ARG A N 1
ATOM 591 C CA . ARG A 1 77 ? -15.754 4.299 15.777 1.00 86.62 77 ARG A CA 1
ATOM 592 C C . ARG A 1 77 ? -15.905 3.749 17.195 1.00 86.62 77 ARG A C 1
ATOM 594 O O . ARG A 1 77 ? -16.609 4.369 17.991 1.00 86.62 77 ARG A O 1
ATOM 601 N N . ILE A 1 78 ? -15.181 2.681 17.530 1.00 88.12 78 ILE A N 1
ATOM 602 C CA . ILE A 1 78 ? -15.201 2.055 18.861 1.00 88.12 78 ILE A CA 1
ATOM 603 C C . ILE A 1 78 ? -14.843 3.080 19.945 1.00 88.12 78 ILE A C 1
ATOM 605 O O . ILE A 1 78 ? -15.587 3.253 20.909 1.00 88.12 78 ILE A O 1
ATOM 609 N N . ILE A 1 79 ? -13.760 3.844 19.767 1.00 86.19 79 ILE A N 1
ATOM 610 C CA . ILE A 1 79 ? -13.342 4.887 20.719 1.00 86.19 79 ILE A CA 1
ATOM 611 C C . ILE A 1 79 ? -14.414 5.977 20.857 1.00 86.19 79 ILE A C 1
ATOM 613 O O . ILE A 1 79 ? -14.657 6.479 21.957 1.00 86.19 79 ILE A O 1
ATOM 617 N N . LYS A 1 80 ? -15.078 6.371 19.764 1.00 87.00 80 LYS A N 1
ATOM 618 C CA . LYS A 1 80 ? -16.156 7.372 19.798 1.00 87.00 80 LYS A CA 1
ATOM 619 C C . LYS A 1 80 ? -17.366 6.878 20.588 1.00 87.00 80 LYS A C 1
ATOM 621 O O . LYS A 1 80 ? -17.953 7.661 21.337 1.00 87.00 80 LYS A O 1
ATOM 626 N N . ASP A 1 81 ? -17.721 5.610 20.441 1.00 88.75 81 ASP A N 1
ATOM 627 C CA . ASP A 1 81 ? -18.845 5.006 21.151 1.00 88.75 81 ASP A CA 1
ATOM 628 C C . ASP A 1 81 ? -18.515 4.764 22.634 1.00 88.75 81 ASP A C 1
ATOM 630 O O . ASP A 1 81 ? -19.320 5.120 23.500 1.00 88.75 81 ASP A O 1
ATOM 634 N N . LEU A 1 82 ? -17.277 4.364 22.948 1.00 87.19 82 LEU A N 1
ATOM 635 C CA . LEU A 1 82 ? -16.748 4.330 24.318 1.00 87.19 82 LEU A CA 1
ATOM 636 C C . LEU A 1 82 ? -16.779 5.715 24.988 1.00 87.19 82 LEU A C 1
ATOM 638 O O . LEU A 1 82 ? -17.207 5.831 26.135 1.00 87.19 82 LEU A O 1
ATOM 642 N N . LYS A 1 83 ? -16.388 6.783 24.274 1.00 84.56 83 LYS A N 1
ATOM 643 C CA . LYS A 1 83 ? -16.449 8.174 24.773 1.00 84.56 83 LYS A CA 1
ATOM 644 C C . LYS A 1 83 ? -17.876 8.639 25.056 1.00 84.56 83 LYS A C 1
ATOM 646 O O . LYS A 1 83 ? -18.088 9.443 25.960 1.00 84.56 83 LYS A O 1
ATOM 651 N N . ARG A 1 84 ? -18.854 8.178 24.270 1.00 85.50 84 ARG A N 1
ATOM 652 C CA . ARG A 1 84 ? -20.273 8.517 24.467 1.00 85.50 84 ARG A CA 1
ATOM 653 C C . ARG A 1 84 ? -20.853 7.841 25.707 1.00 85.50 84 ARG A C 1
ATOM 655 O O . ARG A 1 84 ? -21.776 8.403 26.289 1.00 85.50 84 ARG A O 1
ATOM 662 N N . GLY A 1 85 ? -20.351 6.658 26.074 1.00 84.50 85 GLY A N 1
ATOM 663 C CA . GLY A 1 85 ? -20.767 5.920 27.272 1.00 84.50 85 GLY A CA 1
ATOM 664 C C . GLY A 1 85 ? -22.236 5.483 27.270 1.00 84.50 85 GLY A C 1
ATOM 665 O O . GLY A 1 85 ? -22.806 5.267 28.334 1.00 84.50 85 GLY A O 1
ATOM 666 N N . LYS A 1 86 ? -22.871 5.417 26.092 1.00 85.31 86 LYS A N 1
ATOM 667 C CA . LYS A 1 86 ? -24.296 5.069 25.932 1.00 85.31 86 LYS A CA 1
ATOM 668 C C . LYS A 1 86 ? -24.538 3.595 25.618 1.00 85.31 86 LYS A C 1
ATOM 670 O O . LYS A 1 86 ? -25.664 3.143 25.770 1.00 85.31 86 LYS A O 1
ATOM 675 N N . LEU A 1 87 ? -23.510 2.910 25.133 1.00 88.81 87 LEU A N 1
ATOM 676 C CA . LEU A 1 87 ? -23.555 1.525 24.687 1.00 88.81 87 LEU A CA 1
ATOM 677 C C . LEU A 1 87 ? -22.722 0.673 25.645 1.00 88.81 87 LEU A C 1
ATOM 679 O O . LEU A 1 87 ? -21.714 1.143 26.187 1.00 88.81 87 LEU A O 1
ATOM 683 N N . THR A 1 88 ? -23.154 -0.564 25.850 1.00 91.69 88 THR A N 1
ATOM 684 C CA . THR A 1 88 ? -22.374 -1.587 26.549 1.00 91.69 88 THR A CA 1
ATOM 685 C C . THR A 1 88 ? -21.193 -2.041 25.690 1.00 91.69 88 THR A C 1
ATOM 687 O O . THR A 1 88 ? -21.132 -1.786 24.487 1.00 91.69 88 THR A O 1
ATOM 690 N N . ILE A 1 89 ? -20.202 -2.680 26.312 1.00 89.50 89 ILE A N 1
ATOM 691 C CA . ILE A 1 89 ? -18.995 -3.127 25.599 1.00 89.50 89 ILE A CA 1
ATOM 692 C C . ILE A 1 89 ? -19.368 -4.235 24.605 1.00 89.50 89 ILE A C 1
ATOM 694 O O . ILE A 1 89 ? -18.814 -4.298 23.511 1.00 89.50 89 ILE A O 1
ATOM 698 N N . GLU A 1 90 ? -20.346 -5.054 24.974 1.00 90.06 90 GLU A N 1
ATOM 699 C CA . GLU A 1 90 ? -20.929 -6.121 24.176 1.00 90.06 90 GLU A CA 1
ATOM 700 C C . GLU A 1 90 ? -21.642 -5.563 22.938 1.00 90.06 90 GLU A C 1
ATOM 702 O O . GLU A 1 90 ? -21.345 -5.998 21.828 1.00 90.06 90 GLU A O 1
ATOM 707 N N . GLU A 1 91 ? -22.494 -4.543 23.102 1.00 90.50 91 GLU A N 1
ATOM 708 C CA . GLU A 1 91 ? -23.167 -3.872 21.977 1.00 90.50 91 GLU A CA 1
ATOM 709 C C . GLU A 1 91 ? -22.161 -3.214 21.022 1.00 90.50 91 GLU A C 1
ATOM 711 O O . GLU A 1 91 ? -22.307 -3.317 19.810 1.00 90.50 91 GLU A O 1
ATOM 716 N N . ILE A 1 92 ? -21.106 -2.573 21.543 1.00 91.62 92 ILE A N 1
ATOM 717 C CA . ILE A 1 92 ? -20.054 -1.955 20.713 1.00 91.62 92 ILE A CA 1
ATOM 718 C C . ILE A 1 92 ? -19.283 -3.014 19.912 1.00 91.62 92 ILE A C 1
ATOM 720 O O . ILE A 1 92 ? -18.929 -2.773 18.752 1.00 91.62 92 ILE A O 1
ATOM 724 N N . ALA A 1 93 ? -19.000 -4.161 20.536 1.00 91.69 93 ALA A N 1
ATOM 725 C CA . ALA A 1 93 ? -18.303 -5.273 19.904 1.00 91.69 93 ALA A CA 1
ATOM 726 C C . ALA A 1 93 ? -19.144 -5.885 18.774 1.00 91.69 93 ALA A C 1
ATOM 728 O O . ALA A 1 93 ? -18.625 -6.090 17.675 1.00 91.69 93 ALA A O 1
ATOM 729 N N . GLU A 1 94 ? -20.442 -6.088 19.015 1.00 90.94 94 GLU A N 1
ATOM 730 C CA . GLU A 1 94 ? -21.401 -6.561 18.012 1.00 90.94 94 GLU A CA 1
ATOM 731 C C . GLU A 1 94 ? -21.527 -5.571 16.844 1.00 90.94 94 GLU A C 1
ATOM 733 O O . GLU A 1 94 ? -21.299 -5.942 15.694 1.00 90.94 94 GLU A O 1
ATOM 738 N N . ASP A 1 95 ? -21.769 -4.291 17.137 1.00 89.56 95 ASP A N 1
ATOM 739 C CA . ASP A 1 95 ? -21.925 -3.226 16.141 1.00 89.56 95 ASP A CA 1
ATOM 740 C C . ASP A 1 95 ? -20.695 -3.042 15.243 1.00 89.56 95 ASP A C 1
ATOM 742 O O . ASP A 1 95 ? -20.816 -2.564 14.109 1.00 89.56 95 ASP A O 1
ATOM 746 N N . SER A 1 96 ? -19.503 -3.336 15.765 1.00 87.06 96 SER A N 1
ATOM 747 C CA . SER A 1 96 ? -18.225 -3.152 15.066 1.00 87.06 96 SER A CA 1
ATOM 748 C C . SER A 1 96 ? -17.655 -4.453 14.491 1.00 87.06 96 SER A C 1
ATOM 750 O O . SER A 1 96 ? -16.600 -4.409 13.852 1.00 87.06 96 SER A O 1
ATOM 752 N N . GLU A 1 97 ? -18.349 -5.581 14.683 1.00 89.56 97 GLU A N 1
ATOM 753 C CA . GLU A 1 97 ? -17.926 -6.926 14.272 1.00 89.56 97 GLU A CA 1
ATOM 754 C C . GLU A 1 97 ? -16.523 -7.294 14.802 1.00 89.56 97 GLU A C 1
ATOM 756 O O . GLU A 1 97 ? -15.666 -7.795 14.070 1.00 89.56 97 GLU A O 1
ATOM 761 N N . VAL A 1 98 ? -16.263 -7.004 16.081 1.00 88.75 98 VAL A N 1
ATOM 762 C CA . VAL A 1 98 ? -14.996 -7.300 16.778 1.00 88.75 98 VAL A CA 1
ATOM 763 C C . VAL A 1 98 ? -15.248 -8.093 18.059 1.00 88.75 98 VAL A C 1
ATOM 765 O O . VAL A 1 98 ? -16.381 -8.229 18.512 1.00 88.75 98 VAL A O 1
ATOM 768 N N . SER A 1 99 ? -14.194 -8.629 18.675 1.00 92.00 99 SER A N 1
ATOM 769 C CA . SER A 1 99 ? -14.324 -9.286 19.976 1.00 92.00 99 SER A CA 1
ATOM 770 C C . SER A 1 99 ? -14.471 -8.270 21.115 1.00 92.00 99 SER A C 1
ATOM 772 O O . SER A 1 99 ? -13.962 -7.150 21.057 1.00 92.00 99 SER A O 1
ATOM 774 N N . VAL A 1 100 ? -15.127 -8.688 22.199 1.00 90.81 100 VAL A N 1
ATOM 775 C CA . VAL A 1 100 ? -15.215 -7.905 23.446 1.00 90.81 100 VAL A CA 1
ATOM 776 C C . VAL A 1 100 ? -13.817 -7.594 23.995 1.00 90.81 100 VAL A C 1
ATOM 778 O O . VAL A 1 100 ? -13.552 -6.464 24.409 1.00 90.81 100 VAL A O 1
ATOM 781 N N . ASP A 1 101 ? -12.904 -8.568 23.933 1.00 90.38 101 ASP A N 1
ATOM 782 C CA . ASP A 1 101 ? -11.509 -8.401 24.353 1.00 90.38 101 ASP A CA 1
ATOM 783 C C . ASP A 1 101 ? -10.814 -7.279 23.576 1.00 90.38 101 ASP A C 1
ATOM 785 O O . ASP A 1 101 ? -10.131 -6.449 24.171 1.00 90.38 101 ASP A O 1
ATOM 789 N N . TYR A 1 102 ? -11.063 -7.185 22.268 1.00 89.00 102 TYR A N 1
ATOM 790 C CA . TYR A 1 102 ? -10.500 -6.129 21.433 1.00 89.00 102 TYR A CA 1
ATOM 791 C C . TYR A 1 102 ? -10.975 -4.734 21.863 1.00 89.00 102 TYR A C 1
ATOM 793 O O . TYR A 1 102 ? -10.183 -3.798 21.982 1.00 89.00 102 TYR A O 1
ATOM 801 N N . VAL A 1 103 ? -12.264 -4.589 22.182 1.00 89.31 103 VAL A N 1
ATOM 802 C CA . VAL A 1 103 ? -12.820 -3.323 22.689 1.00 89.31 103 VAL A CA 1
ATOM 803 C C . VAL A 1 103 ? -12.210 -2.953 24.047 1.00 89.31 103 VAL A C 1
ATOM 805 O O . VAL A 1 103 ? -11.928 -1.779 24.309 1.00 89.31 103 VAL A O 1
ATOM 808 N N . LEU A 1 104 ? -11.970 -3.938 24.918 1.00 90.56 104 LEU A N 1
ATOM 809 C CA . LEU A 1 104 ? -11.308 -3.733 26.208 1.00 90.56 104 LEU A CA 1
ATOM 810 C C . LEU A 1 104 ? -9.841 -3.318 26.053 1.00 90.56 104 LEU A C 1
ATOM 812 O O . LEU A 1 104 ? -9.382 -2.421 26.768 1.00 90.56 104 LEU A O 1
ATOM 816 N N . GLU A 1 105 ? -9.115 -3.930 25.121 1.00 89.25 105 GLU A N 1
ATOM 817 C CA . GLU A 1 105 ? -7.744 -3.545 24.787 1.00 89.25 105 GLU A CA 1
ATOM 818 C C . GLU A 1 105 ? -7.689 -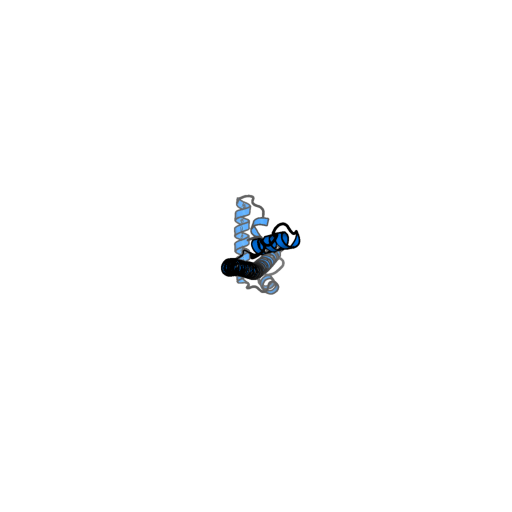2.116 24.251 1.00 89.25 105 GLU A C 1
ATOM 820 O O . GLU A 1 105 ? -6.931 -1.302 24.782 1.00 89.25 105 GLU A O 1
ATOM 825 N N . LEU A 1 106 ? -8.555 -1.765 23.295 1.00 87.62 106 LEU A N 1
ATOM 826 C CA . LEU A 1 106 ? -8.661 -0.399 22.782 1.00 87.62 106 LEU A CA 1
ATOM 827 C C . LEU A 1 106 ? -8.982 0.601 23.893 1.00 87.62 106 LEU A C 1
ATOM 829 O O . LEU A 1 106 ? -8.355 1.655 23.980 1.00 87.62 106 LEU A O 1
ATOM 833 N N . LYS A 1 107 ? -9.900 0.261 24.804 1.00 87.44 107 LYS A N 1
ATOM 834 C CA . LYS A 1 107 ? -10.199 1.085 25.982 1.00 87.44 107 LYS A CA 1
ATOM 835 C C . LYS A 1 107 ? -8.969 1.268 26.873 1.00 87.44 107 LYS A C 1
ATOM 837 O O . LYS A 1 107 ? -8.741 2.369 27.372 1.00 87.44 107 LYS A O 1
ATOM 842 N N . ARG A 1 108 ? -8.169 0.219 27.086 1.00 86.69 108 ARG A N 1
ATOM 843 C CA . ARG A 1 108 ? -6.937 0.275 27.888 1.00 86.69 108 ARG A CA 1
ATOM 844 C C . ARG A 1 108 ? -5.871 1.147 27.228 1.00 86.69 108 ARG A C 1
ATOM 846 O O . ARG A 1 108 ? -5.300 1.998 27.908 1.00 86.69 108 ARG A O 1
ATOM 853 N N . VAL A 1 109 ? -5.615 0.946 25.937 1.00 84.06 109 VAL A N 1
ATOM 854 C CA . VAL A 1 109 ? -4.649 1.730 25.152 1.00 84.06 109 VAL A CA 1
ATOM 855 C C . VAL A 1 109 ? -5.068 3.196 25.127 1.00 84.06 109 VAL A C 1
ATOM 857 O O . VAL A 1 109 ? -4.269 4.071 25.461 1.00 84.06 109 VAL A O 1
ATOM 860 N N . TRP A 1 110 ? -6.345 3.459 24.843 1.00 83.56 110 TRP A N 1
ATOM 861 C CA . TRP A 1 110 ? -6.908 4.803 24.850 1.00 83.56 110 TRP A CA 1
ATOM 862 C C . TRP A 1 110 ? -6.771 5.470 26.222 1.00 83.56 110 TRP A C 1
ATOM 864 O O . TRP A 1 110 ? -6.255 6.580 26.303 1.00 83.56 110 TRP A O 1
ATOM 874 N N . ASN A 1 111 ? -7.131 4.786 27.313 1.00 82.62 111 ASN A N 1
ATOM 875 C CA . ASN A 1 111 ? -6.950 5.314 28.668 1.00 82.62 111 ASN A CA 1
ATOM 876 C C . ASN A 1 111 ? -5.474 5.600 28.988 1.00 82.62 111 ASN A C 1
ATOM 878 O O . ASN A 1 111 ? -5.168 6.633 29.578 1.00 82.62 111 ASN A O 1
ATOM 882 N N . SER A 1 112 ? -4.555 4.716 28.589 1.00 79.81 112 SER A N 1
ATOM 883 C CA . SER A 1 112 ? -3.113 4.917 28.779 1.00 79.81 112 SER A CA 1
ATOM 884 C C . SER A 1 112 ? -2.611 6.150 28.027 1.00 79.81 112 SER A C 1
ATOM 886 O O . SER A 1 112 ? -1.843 6.931 28.584 1.00 79.81 112 SER A O 1
ATOM 888 N N . CYS A 1 113 ? -3.065 6.346 26.788 1.00 72.81 113 CYS A N 1
ATOM 889 C CA . CYS A 1 113 ? -2.707 7.508 25.980 1.00 72.81 113 CYS A CA 1
ATOM 890 C C . CYS A 1 113 ? -3.313 8.803 26.542 1.00 72.81 113 CYS A C 1
ATOM 892 O O . CYS A 1 113 ? -2.646 9.825 26.646 1.00 72.81 113 CYS A O 1
ATOM 894 N N . VAL A 1 114 ? -4.564 8.768 26.999 1.00 70.19 114 VAL A N 1
ATOM 895 C CA . VAL A 1 114 ? -5.202 9.922 27.647 1.00 70.19 114 VAL A CA 1
ATOM 896 C C . VAL A 1 114 ? -4.470 10.320 28.931 1.00 70.19 114 VAL A C 1
ATOM 898 O O . VAL A 1 114 ? -4.312 11.508 29.211 1.00 70.19 114 VAL A O 1
ATOM 901 N N . LEU A 1 115 ? -3.993 9.349 29.712 1.00 67.69 115 LEU A N 1
ATOM 902 C CA . LEU A 1 115 ? -3.211 9.616 30.919 1.00 67.69 115 LEU A CA 1
ATOM 903 C C . LEU A 1 115 ? -1.843 10.236 30.602 1.00 67.69 115 LEU A C 1
ATOM 905 O O . LEU A 1 115 ? -1.436 11.155 31.310 1.00 67.69 115 LEU A O 1
ATOM 909 N N . SER A 1 116 ? -1.155 9.792 29.543 1.00 63.16 116 SER A N 1
ATOM 910 C CA . SER A 1 116 ? 0.111 10.412 29.122 1.00 63.16 116 SER A CA 1
ATOM 911 C C . SER A 1 116 ? -0.094 11.815 28.547 1.00 63.16 116 SER A C 1
ATOM 913 O O . SER A 1 116 ? 0.705 12.709 28.818 1.00 63.16 116 SER A O 1
ATOM 915 N N . VAL A 1 117 ? -1.197 12.041 27.831 1.00 59.84 117 VAL A N 1
ATOM 916 C CA . VAL A 1 117 ? -1.581 13.353 27.299 1.00 59.84 117 VAL A CA 1
ATOM 917 C C . VAL A 1 117 ? -1.938 14.343 28.414 1.00 59.84 117 VAL A C 1
ATOM 919 O O . VAL A 1 117 ? -1.448 15.471 28.403 1.00 59.84 117 VAL A O 1
ATOM 922 N N . ASN A 1 118 ? -2.712 13.922 29.422 1.00 58.59 118 ASN A N 1
ATOM 923 C CA . ASN A 1 118 ? -3.042 14.756 30.587 1.00 58.59 118 ASN A CA 1
ATOM 924 C C . ASN A 1 118 ? -1.810 15.103 31.446 1.00 58.59 118 ASN A C 1
ATOM 926 O O . ASN A 1 118 ? -1.847 16.086 32.181 1.00 58.59 118 ASN A O 1
ATOM 930 N N . TYR A 1 119 ? -0.735 14.312 31.373 1.00 55.03 119 TYR A N 1
ATOM 931 C CA . TYR A 1 119 ? 0.512 14.570 32.100 1.00 55.03 119 TYR A CA 1
ATOM 932 C C . TYR A 1 119 ? 1.460 15.535 31.358 1.00 55.03 119 TYR A C 1
ATOM 934 O O . TYR A 1 119 ? 2.300 16.161 31.998 1.00 55.03 119 TYR A O 1
ATOM 942 N N . TYR A 1 120 ? 1.316 15.691 30.034 1.00 54.66 120 TYR A N 1
ATOM 943 C CA . TYR A 1 120 ? 2.223 16.482 29.183 1.00 54.66 120 TYR A CA 1
ATOM 944 C C . TYR A 1 120 ? 1.540 17.568 28.312 1.00 54.66 120 TYR A C 1
ATOM 946 O O . TYR A 1 120 ? 2.185 18.090 27.410 1.00 54.66 120 TYR A O 1
ATOM 954 N N . GLU A 1 121 ? 0.271 17.933 28.555 1.00 51.41 121 GLU A N 1
ATOM 955 C CA . GLU A 1 121 ? -0.497 18.932 27.763 1.00 51.41 121 GLU A CA 1
ATOM 956 C C . GLU A 1 121 ? -0.503 18.680 26.234 1.00 51.41 121 GLU A C 1
ATOM 958 O O . GLU A 1 121 ? -0.552 19.607 25.425 1.00 51.41 121 GLU A O 1
ATOM 963 N N . LEU A 1 122 ? -0.464 17.416 25.805 1.00 48.88 122 LEU A N 1
ATOM 964 C CA . LEU A 1 122 ? -0.574 17.061 24.384 1.00 48.88 122 LEU A CA 1
ATOM 965 C C . LEU A 1 122 ? -2.037 17.120 23.900 1.00 48.88 122 LEU A C 1
ATOM 967 O O . LEU A 1 122 ? -2.980 17.237 24.687 1.00 48.88 122 LEU A O 1
ATOM 971 N N . SER A 1 123 ? -2.267 17.077 22.588 1.00 51.69 123 SER A N 1
ATOM 972 C CA . SER A 1 123 ? -3.625 17.161 22.051 1.00 51.69 123 SER A CA 1
ATOM 973 C C . SER A 1 123 ? -4.305 15.784 22.095 1.00 51.69 123 SER A C 1
ATOM 975 O O . SER A 1 123 ? -3.733 14.775 21.698 1.00 51.69 123 SER A O 1
ATOM 977 N N . TYR A 1 124 ? -5.572 15.711 22.524 1.00 52.97 124 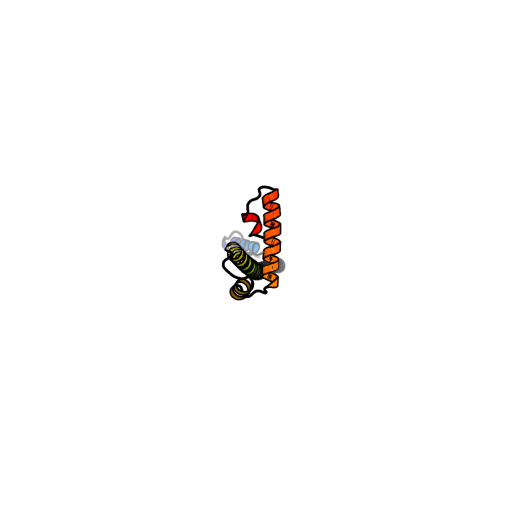TYR A N 1
ATOM 978 C CA . TYR A 1 124 ? -6.364 14.458 22.517 1.00 52.97 124 TYR A CA 1
ATOM 979 C C . TYR A 1 124 ? -6.515 13.819 21.118 1.00 52.97 124 TYR A C 1
ATOM 981 O O . TYR A 1 124 ? -6.994 12.687 21.009 1.00 52.97 124 TYR A O 1
ATOM 989 N N . SER A 1 125 ? -6.161 14.561 20.063 1.00 53.47 125 SER A N 1
ATOM 990 C CA . SER A 1 125 ? -6.134 14.133 18.661 1.00 53.47 125 SER A CA 1
ATOM 991 C C . SER A 1 125 ? -5.088 13.038 18.424 1.00 53.47 125 SER A C 1
ATOM 993 O O . SER A 1 125 ? -5.349 12.098 17.679 1.00 53.47 125 SER A O 1
ATOM 995 N N . ASP A 1 126 ? -3.976 13.070 19.159 1.00 54.91 126 ASP A N 1
ATOM 996 C CA . ASP A 1 126 ? -2.817 12.201 18.915 1.00 54.91 126 ASP A CA 1
ATOM 997 C C . ASP A 1 126 ? -3.048 10.739 19.357 1.00 54.91 126 ASP A C 1
ATOM 999 O O . ASP A 1 126 ? -2.345 9.828 18.932 1.00 54.91 126 ASP A O 1
ATOM 1003 N N . CYS A 1 127 ? -4.083 10.483 20.168 1.00 57.88 127 CYS A N 1
ATOM 1004 C CA . CYS A 1 127 ? -4.463 9.137 20.621 1.00 57.88 127 CYS A CA 1
ATOM 1005 C C . CYS A 1 127 ? -5.390 8.382 19.654 1.00 57.88 127 CYS A C 1
ATOM 1007 O O . CYS A 1 127 ? -5.799 7.263 19.956 1.00 57.88 127 CYS A O 1
ATOM 1009 N N . VAL A 1 128 ? -5.816 9.021 18.560 1.00 53.50 128 VAL A N 1
ATOM 1010 C CA . VAL A 1 128 ? -6.838 8.503 17.631 1.00 53.50 128 VAL A CA 1
ATOM 1011 C C . VAL A 1 128 ? -6.224 8.069 16.290 1.00 53.50 128 VAL A C 1
ATOM 1013 O O . VAL A 1 128 ? -6.896 7.407 15.503 1.00 53.50 128 VAL A O 1
ATOM 1016 N N . ASP A 1 129 ? -4.956 8.410 16.046 1.00 50.12 129 ASP A N 1
ATOM 1017 C CA . ASP A 1 1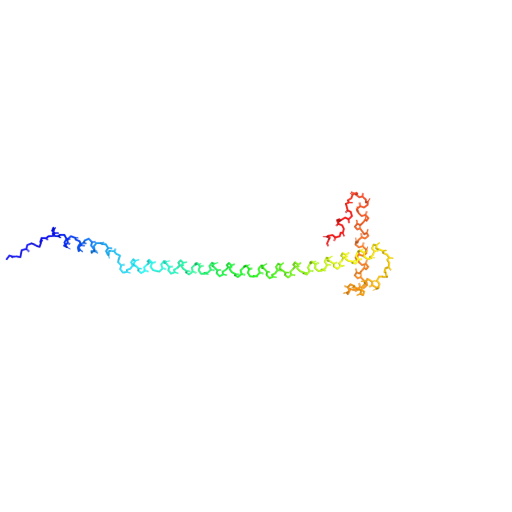29 ? -4.228 8.149 14.795 1.00 50.12 129 ASP A CA 1
ATOM 1018 C C . ASP A 1 129 ? -3.090 7.115 14.934 1.00 50.12 129 ASP A C 1
ATOM 1020 O O . ASP A 1 129 ? -2.265 6.993 14.025 1.00 50.12 129 ASP A O 1
ATOM 1024 N N . PHE A 1 130 ? -3.059 6.367 16.046 1.00 49.28 130 PHE A N 1
ATOM 1025 C CA . PHE A 1 130 ? -2.186 5.196 16.203 1.00 49.28 130 PHE A CA 1
ATOM 1026 C C . PHE A 1 130 ? -2.605 4.054 15.267 1.00 49.28 130 PHE A C 1
ATOM 1028 O O . PHE A 1 130 ? -3.826 3.879 15.052 1.00 49.28 130 PHE A O 1
#

Sequence (130 aa):
MISKINTQKKAIAKAKELAELNDLTPEQLAEAKEQEMRKAARAIREQNSKAEGRAEGKVEGKAEGLEEGKQKEKDKRIIKDLKRGKLTIEEIAEDSEVSVDYVLELKRVWNSCVLSVNYYELSYSDCVDF

Foldseek 3Di:
DDDDDDCPPPVNVVVVVVVVVPPPDPVNVVVVVVVVVVVVVVVVVVVVVVVVVVVVCVVVVVVVCVVLVLVLVLLLQLVVVVVVVPDDLVRSCVVSVHDSVVSVVSVVQLVVVVVVCVVPVHDSVVSSND